Protein 1TS9 (pdb70)

InterPro domains:
  IPR002730 Ribonuclease P protein subunit Rpp29/RNP1 [PF01868] (9-89)
  IPR002730 Ribonuclease P protein subunit Rpp29/RNP1 [SM00538] (4-94)
  IPR016848 Ribonuclease P/MRP subunit Rpp29 [PTHR13348] (9-89)
  IPR023534 Rof/RNase P-like [SSF101744] (9-94)
  IPR023538 Ribonuclease P protein subunit RNP1 [MF_00754] (12-88)
  IPR036980 Ribonuclease P/MRP subunit Rpp29 superfamily [G3DSA:2.30.30.210] (1-102)

Foldseek 3Di:
DVVLVPLQDDQAQWWAWCWDPPVVRHGADAGFHDDDLFWTWGHPVDIDIGGQAGIWIWIDDDNDIIHRSVSRSHDNVVSVVSSPPCVVVVHPD

Sequence (93 aa):
LQGVELIARDWIGLVEVVESPNHSEVGIKGEVVDETQNTLKITEKGLKVVAKRGRTFRVWYKGKIRIKGDLINFRPEDRIKRGLLKRAKGVWI

Organism: Archaeoglobus fulgidus (strain ATCC 49558 / DSM 4304 / JCM 9628 / NBRC 100126 / VC-16) (NCBI:txid224325)

Structure (mmCIF, N/CA/C/O backbone):
data_1TS9
#
_entry.id   1TS9
#
_cell.length_a   35.905
_cell.length_b   71.769
_cell.length_c   32.392
_cell.angle_alpha   90.00
_cell.angle_beta   90.00
_cell.angle_gamma   90.00
#
_symmetry.space_group_name_H-M   'P 21 21 2'
#
loop_
_entity.id
_entity.type
_entity.pdbx_description
1 polymer 'Ribonuclease P protein component 1'
2 water water
#
loop_
_atom_site.group_PDB
_atom_site.id
_atom_site.type_symbol
_atom_site.label_atom_id
_atom_site.label_alt_id
_atom_site.label_comp_id
_atom_site.label_asym_id
_atom_site.label_entity_id
_atom_site.label_seq_id
_atom_site.pdbx_PDB_ins_code
_atom_site.Cartn_x
_atom_site.Cartn_y
_atom_site.Cartn_z
_atom_site.occupancy
_atom_site.B_iso_or_equiv
_atom_site.auth_seq_id
_atom_site.auth_comp_id
_atom_site.auth_asym_id
_atom_site.auth_atom_id
_atom_site.pdbx_PDB_model_num
ATOM 1 N N . LEU A 1 5 ? 13.082 -2.396 -1.384 1.00 43.53 5 LEU A N 1
ATOM 2 C CA . LEU A 1 5 ? 11.930 -3.336 -1.283 1.00 43.19 5 LEU A CA 1
ATOM 3 C C . LEU A 1 5 ? 10.916 -2.880 -0.237 1.00 42.16 5 LEU A C 1
ATOM 4 O O . LEU A 1 5 ? 9.809 -2.461 -0.576 1.00 42.37 5 LEU A O 1
ATOM 9 N N . GLN A 1 6 ? 11.298 -2.959 1.034 1.00 41.28 6 GLN A N 1
ATOM 10 C CA . GLN A 1 6 ? 10.416 -2.550 2.123 1.00 39.92 6 GLN A CA 1
ATOM 11 C C . GLN A 1 6 ? 10.245 -1.036 2.149 1.00 38.13 6 GLN A C 1
ATOM 12 O O . GLN A 1 6 ? 9.186 -0.528 2.518 1.00 37.55 6 GLN A O 1
ATOM 18 N N . GLY A 1 7 ? 11.293 -0.319 1.759 1.00 35.78 7 GLY A N 1
ATOM 19 C CA . GLY A 1 7 ? 11.216 1.129 1.736 1.00 32.58 7 GLY A CA 1
ATOM 20 C C . GLY A 1 7 ? 10.090 1.564 0.820 1.00 29.73 7 GLY A C 1
ATOM 21 O O . GLY A 1 7 ? 9.370 2.518 1.111 1.00 29.73 7 GLY A O 1
ATOM 22 N N . VAL A 1 8 ? 9.929 0.852 -0.290 1.00 26.99 8 VAL A N 1
ATOM 23 C CA . VAL A 1 8 ? 8.881 1.168 -1.251 1.00 24.90 8 VAL A CA 1
ATOM 24 C C . VAL A 1 8 ? 7.500 0.924 -0.651 1.00 22.15 8 VAL A C 1
ATOM 25 O O . VAL A 1 8 ? 6.567 1.683 -0.901 1.00 20.73 8 VAL A O 1
ATOM 29 N N . GLU A 1 9 ? 7.372 -0.137 0.139 1.00 20.49 9 GLU A N 1
ATOM 30 C CA . GLU A 1 9 ? 6.097 -0.461 0.766 1.00 18.08 9 GLU A CA 1
ATOM 31 C C . GLU A 1 9 ? 5.599 0.714 1.601 1.00 16.71 9 GLU A C 1
ATOM 32 O O . GLU A 1 9 ? 4.395 0.950 1.704 1.00 15.08 9 GLU A O 1
ATOM 34 N N . LEU A 1 10 ? 6.530 1.450 2.201 1.00 15.92 10 LEU A N 1
ATOM 35 C CA . LEU A 1 10 ? 6.173 2.597 3.032 1.00 14.96 10 LEU A CA 1
ATOM 36 C C . LEU A 1 10 ? 5.551 3.732 2.235 1.00 17.44 10 LEU A C 1
ATOM 37 O O . LEU A 1 10 ? 4.863 4.585 2.792 1.00 18.78 10 LEU A O 1
ATOM 42 N N . ILE A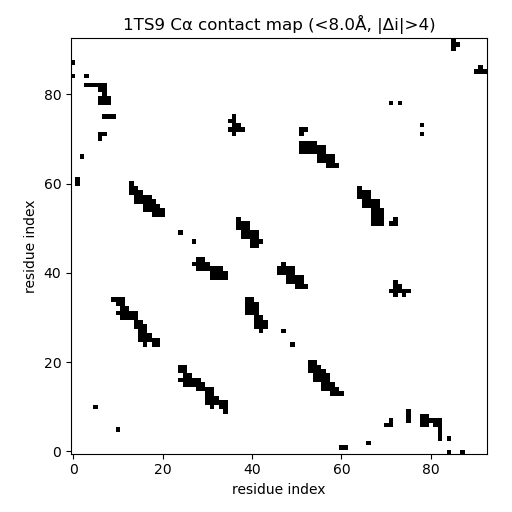 1 11 ? 5.798 3.753 0.931 1.00 15.48 11 ILE A N 1
ATOM 43 C CA . ILE A 1 11 ? 5.241 4.802 0.091 1.00 17.01 11 ILE A CA 1
ATOM 44 C C . ILE A 1 11 ? 3.725 4.645 -0.015 1.00 18.25 11 ILE A C 1
ATOM 45 O O . ILE A 1 11 ? 2.994 5.630 -0.096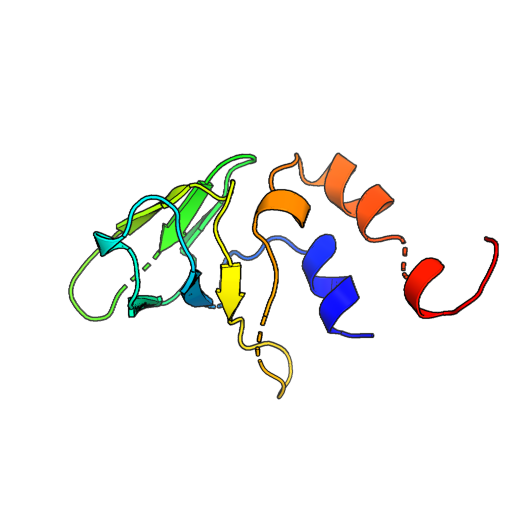 1.00 19.31 11 ILE A O 1
ATOM 50 N N . ALA A 1 12 ? 3.262 3.399 0.007 1.00 18.13 12 ALA A N 1
ATOM 51 C CA . ALA A 1 12 ? 1.837 3.106 -0.115 1.00 20.18 12 ALA A CA 1
ATOM 52 C C . ALA A 1 12 ? 1.094 2.957 1.211 1.00 20.87 12 ALA A C 1
ATOM 53 O O . ALA A 1 12 ? -0.094 3.264 1.298 1.00 25.34 12 ALA A O 1
ATOM 55 N N . ARG A 1 13 ? 1.794 2.482 2.236 1.00 19.66 13 ARG A N 1
ATOM 56 C CA . ARG A 1 13 ? 1.206 2.256 3.562 1.00 17.41 13 ARG A CA 1
ATOM 57 C C . ARG A 1 13 ? 1.043 3.538 4.367 1.00 17.10 13 ARG A C 1
ATOM 58 O O . ARG A 1 13 ? 1.915 4.402 4.337 1.00 14.67 13 ARG A O 1
ATOM 66 N N . ASP A 1 14 ? -0.070 3.671 5.084 1.00 15.28 14 ASP A N 1
ATOM 67 C CA . ASP A 1 14 ? -0.236 4.851 5.919 1.00 14.86 14 ASP A CA 1
ATOM 68 C C . ASP A 1 14 ? 0.813 4.647 7.002 1.00 13.43 14 ASP A C 1
ATOM 69 O O . ASP A 1 14 ? 1.205 3.515 7.282 1.00 11.91 14 ASP A O 1
ATOM 74 N N . TRP A 1 15 ? 1.276 5.729 7.608 1.00 11.36 15 TRP A N 1
ATOM 75 C CA . TRP A 1 15 ? 2.306 5.618 8.627 1.00 12.17 15 TRP A CA 1
ATOM 76 C C . TRP A 1 15 ? 1.783 5.584 10.050 1.00 12.09 15 TRP A C 1
ATOM 77 O O . TRP A 1 15 ? 2.561 5.581 10.997 1.00 11.28 15 TRP A O 1
ATOM 88 N N . ILE A 1 16 ? 0.465 5.541 10.204 1.00 12.24 16 ILE A N 1
ATOM 89 C CA . ILE A 1 16 ? -0.116 5.507 11.537 1.00 12.94 16 ILE A CA 1
ATOM 90 C C . ILE A 1 16 ? 0.321 4.235 12.249 1.00 12.38 16 ILE A C 1
ATOM 91 O O . ILE A 1 16 ? 0.204 3.136 11.709 1.00 13.34 16 ILE A O 1
ATOM 96 N N . GLY A 1 17 ? 0.851 4.399 13.458 1.00 13.15 17 GLY A N 1
ATOM 97 C CA . GLY A 1 17 ? 1.317 3.257 14.223 1.00 12.88 17 GLY A CA 1
ATOM 98 C C . GLY A 1 17 ? 2.815 3.026 14.115 1.00 14.11 17 GLY A C 1
ATOM 99 O O . GLY A 1 17 ? 3.368 2.195 14.833 1.00 14.54 17 GLY A O 1
ATOM 100 N N . LEU A 1 18 ? 3.481 3.761 13.228 1.00 13.59 18 LEU A N 1
ATOM 101 C CA . LEU A 1 18 ? 4.926 3.604 13.055 1.00 12.65 18 LEU A CA 1
ATOM 102 C C . LEU A 1 18 ? 5.751 4.618 13.842 1.00 13.15 18 LEU A C 1
ATOM 103 O O . LEU A 1 18 ? 5.284 5.712 14.150 1.00 12.85 18 LEU A O 1
ATOM 116 N N . VAL A 1 20 ? 8.706 7.218 13.986 1.00 11.56 20 VAL A N 1
ATOM 117 C CA . VAL A 1 20 ? 9.401 8.072 13.028 1.00 10.82 20 VAL A CA 1
ATOM 118 C C . VAL A 1 20 ? 10.220 9.143 13.728 1.00 11.88 20 VAL A C 1
ATOM 119 O O . VAL A 1 20 ? 9.988 9.456 14.899 1.00 12.72 20 VAL A O 1
ATOM 123 N N . GLU A 1 21 ? 11.181 9.699 12.999 1.00 11.17 21 GLU A N 1
ATOM 124 C CA . GLU A 1 21 ? 12.037 10.755 13.534 1.00 12.27 21 GLU A CA 1
ATOM 125 C C . GLU A 1 21 ? 12.319 11.778 12.440 1.00 12.56 21 GLU A C 1
ATOM 126 O O . GLU A 1 21 ? 12.715 11.415 11.333 1.00 13.42 21 GLU A O 1
ATOM 132 N N . VAL A 1 22 ? 12.112 13.056 12.745 1.00 13.26 22 VAL A N 1
ATOM 133 C CA . VAL A 1 22 ? 12.366 14.105 11.766 1.00 11.67 22 VAL A CA 1
ATOM 134 C C . VAL A 1 22 ? 13.863 14.377 11.731 1.00 13.40 22 VAL A C 1
ATOM 135 O O . VAL A 1 22 ? 14.447 14.774 12.741 1.00 12.70 22 VAL A O 1
ATOM 139 N N . VAL A 1 23 ? 14.485 14.155 10.575 1.00 12.61 23 VAL A N 1
ATOM 140 C CA . VAL A 1 23 ? 15.923 14.381 10.445 1.00 13.02 23 VAL A CA 1
ATOM 141 C C . VAL A 1 23 ? 16.262 15.593 9.577 1.00 13.42 23 VAL A C 1
ATOM 142 O O . VAL A 1 23 ? 17.360 16.146 9.671 1.00 16.72 23 VAL A O 1
ATOM 146 N N . GLU A 1 24 ? 15.316 16.010 8.741 1.00 13.19 24 GLU A N 1
ATOM 147 C CA . GLU A 1 24 ? 15.498 17.180 7.881 1.00 14.09 24 GLU A CA 1
ATOM 148 C C . GLU A 1 24 ? 14.177 17.925 7.806 1.00 12.79 24 GLU A C 1
ATOM 149 O O . GLU A 1 24 ? 13.116 17.307 7.745 1.00 13.50 24 GLU A O 1
ATOM 155 N N . SER A 1 25 ? 14.243 19.251 7.814 1.00 12.65 25 SER A N 1
ATOM 156 C CA . SER A 1 25 ? 13.035 20.067 7.749 1.00 13.63 25 SER A CA 1
ATOM 157 C C . SER A 1 25 ? 13.330 21.547 7.544 1.00 14.33 25 SER A C 1
ATOM 158 O O . SER A 1 25 ? 14.313 22.072 8.071 1.00 14.69 25 SER A O 1
ATOM 161 N N . PRO A 1 26 ? 12.481 22.238 6.766 1.00 13.63 26 PRO A N 1
ATOM 162 C CA . PRO A 1 26 ? 12.661 23.671 6.512 1.00 13.73 26 PRO A CA 1
ATOM 163 C C . PRO A 1 26 ? 12.349 24.441 7.795 1.00 13.60 26 PRO A C 1
ATOM 164 O O . PRO A 1 26 ? 12.767 25.587 7.966 1.00 15.14 26 PRO A O 1
ATOM 168 N N . ASN A 1 27 ? 11.580 23.802 8.676 1.00 13.88 27 ASN A N 1
ATOM 169 C CA . ASN A 1 27 ? 11.231 24.370 9.975 1.00 14.67 27 ASN A CA 1
ATOM 170 C C . ASN A 1 27 ? 12.263 23.729 10.885 1.00 13.59 27 ASN A C 1
ATOM 171 O O . ASN A 1 27 ? 12.022 22.684 11.493 1.00 13.23 27 ASN A O 1
ATOM 176 N N . HIS A 1 28 ? 13.425 24.367 10.955 1.00 13.07 28 HIS A N 1
ATOM 177 C CA . HIS A 1 28 ? 14.562 23.874 11.720 1.00 13.40 28 HIS A CA 1
ATOM 178 C C . HIS A 1 28 ? 14.322 23.286 13.108 1.00 13.53 28 HIS A C 1
ATOM 179 O O . HIS A 1 28 ? 14.952 22.29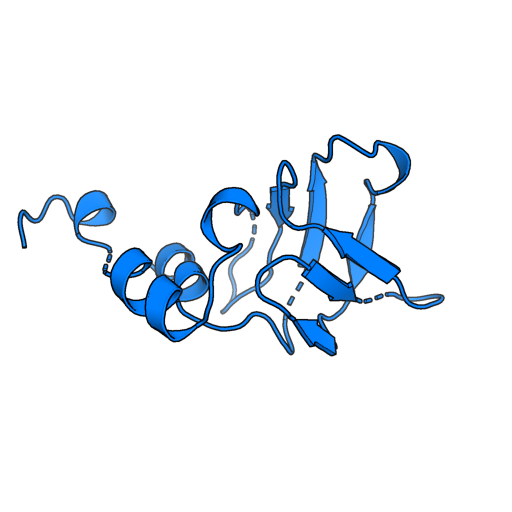7 13.467 1.00 13.57 28 HIS A O 1
ATOM 186 N N . SER A 1 29 ? 13.425 23.881 13.887 1.00 12.45 29 SER A N 1
ATOM 187 C CA . SER A 1 29 ? 13.158 23.395 15.242 1.00 14.29 29 SER A CA 1
ATOM 188 C C . SER A 1 29 ? 12.530 22.004 15.284 1.00 14.64 29 SER A C 1
ATOM 189 O O . SER A 1 29 ? 12.415 21.402 16.353 1.00 15.24 29 SER A O 1
ATOM 192 N N . GLU A 1 30 ? 12.120 21.497 14.125 1.00 14.06 30 GLU A N 1
ATOM 193 C CA . GLU A 1 30 ? 11.495 20.180 14.063 1.00 13.43 30 GLU A CA 1
ATOM 194 C C . GLU A 1 30 ? 12.488 19.027 14.116 1.00 13.28 30 GLU A C 1
ATOM 195 O O . GLU A 1 30 ? 12.100 17.878 14.329 1.00 11.28 30 GLU A O 1
ATOM 201 N N . VAL A 1 31 ? 13.769 19.318 13.916 1.00 12.05 31 VAL A N 1
ATOM 202 C CA . VAL A 1 31 ? 14.764 18.258 13.962 1.00 12.67 31 VAL A CA 1
ATOM 203 C C . VAL A 1 31 ? 14.702 17.628 15.345 1.00 14.66 31 VAL A C 1
ATOM 204 O O . VAL A 1 31 ? 14.569 18.329 16.346 1.00 14.66 31 VAL A O 1
ATOM 208 N N . GLY A 1 32 ? 14.756 16.303 15.400 1.00 14.15 32 GLY A N 1
ATOM 209 C CA . G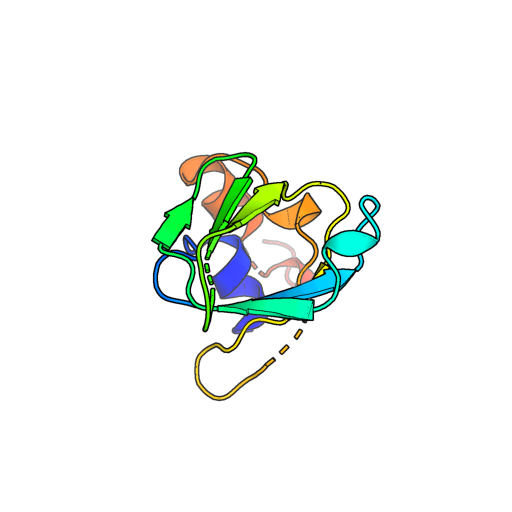LY A 1 32 ? 14.713 15.636 16.686 1.00 16.14 32 GLY A CA 1
ATOM 210 C C . GLY A 1 32 ? 13.349 15.130 17.113 1.00 16.66 32 GLY A C 1
ATOM 211 O O . GLY A 1 32 ? 13.263 14.268 17.991 1.00 16.04 32 GLY A O 1
ATOM 212 N N . ILE A 1 33 ? 12.283 15.668 16.524 1.00 13.91 33 ILE A N 1
ATOM 213 C CA . ILE A 1 33 ? 10.948 15.205 16.875 1.00 13.52 33 ILE A CA 1
ATOM 214 C C . ILE A 1 33 ? 10.899 13.728 16.520 1.00 12.84 33 ILE A C 1
ATOM 215 O O . ILE A 1 33 ? 11.097 13.341 15.368 1.00 12.94 33 ILE A O 1
ATOM 220 N N . LYS A 1 34 ? 10.647 12.901 17.526 1.00 13.23 34 LYS A N 1
ATOM 221 C CA . LYS A 1 34 ? 10.613 11.464 17.339 1.00 13.70 34 LYS A CA 1
ATOM 222 C C . LYS A 1 34 ? 9.482 10.875 18.164 1.00 12.46 34 LYS A C 1
ATOM 223 O O . LYS A 1 34 ? 9.235 11.303 19.295 1.00 12.27 34 LYS A O 1
ATOM 229 N N . GLY A 1 35 ? 8.784 9.907 17.586 1.00 11.96 35 GLY A N 1
ATOM 230 C CA . GLY A 1 35 ? 7.688 9.284 18.298 1.00 11.85 35 GLY A CA 1
ATOM 231 C C . GLY A 1 35 ? 6.818 8.440 17.396 1.00 11.84 35 GLY A C 1
ATOM 232 O O . GLY A 1 35 ? 7.182 8.138 16.256 1.00 11.44 35 GLY A O 1
ATOM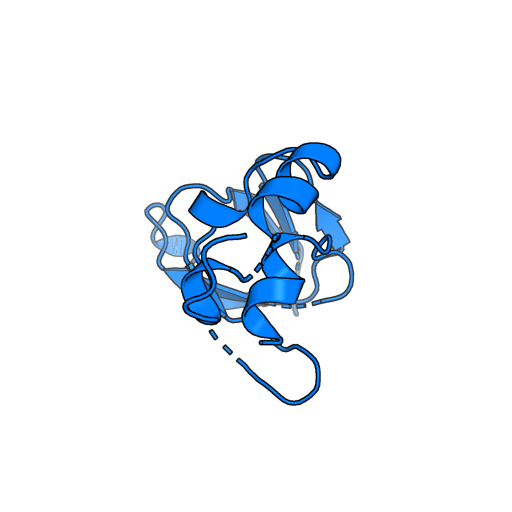 233 N N . GLU A 1 36 ? 5.651 8.068 17.903 1.00 10.13 36 GLU A N 1
ATOM 234 C CA . GLU A 1 36 ? 4.736 7.237 17.139 1.00 9.26 36 GLU A CA 1
ATOM 235 C C . GLU A 1 36 ? 3.688 8.061 16.409 1.00 8.83 36 GLU A C 1
ATOM 236 O O . GLU A 1 36 ? 3.067 8.954 16.981 1.00 10.65 36 GLU A O 1
ATOM 242 N N . VAL A 1 37 ? 3.503 7.761 15.131 1.00 9.59 37 VAL A N 1
ATOM 243 C CA . VAL A 1 37 ? 2.507 8.457 14.336 1.00 10.12 37 VAL A CA 1
ATOM 244 C C . VAL A 1 37 ? 1.130 8.050 14.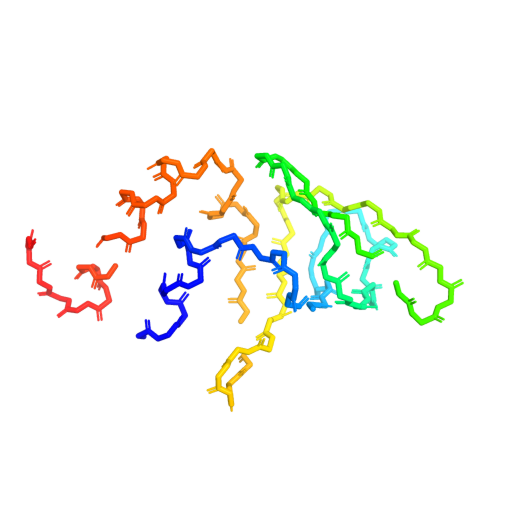855 1.00 10.84 37 VAL A C 1
ATOM 245 O O . VAL A 1 37 ? 0.792 6.870 14.860 1.00 12.64 37 VAL A O 1
ATOM 249 N N . VAL A 1 38 ? 0.337 9.024 15.297 1.00 12.51 38 VAL A N 1
ATOM 250 C CA . VAL A 1 38 ? -0.997 8.724 15.817 1.00 11.91 38 VAL A CA 1
ATOM 251 C C . VAL A 1 38 ? -2.111 9.128 14.855 1.00 14.62 38 VAL A C 1
ATOM 252 O O . VAL A 1 38 ? -3.279 8.798 15.061 1.00 16.90 38 VAL A O 1
ATOM 256 N N . ASP A 1 39 ? -1.749 9.857 13.808 1.00 14.25 39 ASP A N 1
ATOM 257 C CA . ASP A 1 39 ? -2.711 10.244 12.788 1.00 14.73 39 ASP A CA 1
ATOM 258 C C . ASP A 1 39 ? -1.949 10.772 11.597 1.00 16.08 39 ASP A C 1
ATOM 259 O O . ASP A 1 39 ? -0.792 11.195 11.715 1.00 13.68 39 ASP A O 1
ATOM 264 N N . GLU A 1 40 ? -2.598 10.736 10.444 1.00 13.98 40 GLU A N 1
ATOM 265 C CA . GLU A 1 40 ? -1.965 11.186 9.223 1.00 15.34 40 GLU A CA 1
ATOM 266 C C . GLU A 1 40 ? -2.997 11.728 8.264 1.00 15.25 40 GLU A C 1
ATOM 267 O O . GLU A 1 40 ? -4.110 11.210 8.172 1.00 17.22 40 GLU A O 1
ATOM 273 N N . THR A 1 41 ? -2.612 12.780 7.557 1.00 16.87 41 THR A N 1
ATOM 274 C CA . THR A 1 41 ? -3.465 13.393 6.561 1.00 17.11 41 THR A CA 1
ATOM 275 C C . THR A 1 41 ? -2.608 13.461 5.311 1.00 17.34 41 THR A C 1
ATOM 276 O O . THR A 1 41 ? -1.440 13.064 5.328 1.00 13.99 41 THR A O 1
ATOM 280 N N . GLN A 1 42 ? -3.181 13.954 4.223 1.00 17.97 42 GLN A N 1
ATOM 281 C CA . GLN A 1 42 ? -2.428 14.059 2.988 1.00 17.77 42 GLN A CA 1
ATOM 282 C C . GLN A 1 42 ? -1.193 14.929 3.187 1.00 17.19 42 GLN A C 1
ATOM 283 O O . GLN A 1 42 ? -0.137 14.660 2.623 1.00 16.26 42 GLN A O 1
ATOM 289 N N . ASN A 1 43 ? -1.320 15.961 4.013 1.00 15.34 43 ASN A N 1
ATOM 290 C CA . ASN A 1 43 ? -0.215 16.886 4.212 1.00 15.13 43 ASN A CA 1
ATOM 291 C C . ASN A 1 43 ? 0.507 16.875 5.545 1.00 14.39 43 ASN A C 1
ATOM 292 O O . ASN A 1 43 ? 1.518 17.555 5.689 1.00 13.80 43 ASN A O 1
ATOM 297 N N . THR A 1 44 ? 0.018 16.123 6.522 1.00 13.60 44 THR A N 1
ATOM 298 C CA . THR A 1 44 ? 0.682 16.147 7.817 1.00 15.28 44 THR A CA 1
ATOM 299 C C . THR A 1 44 ? 0.740 14.830 8.566 1.00 14.19 44 THR A C 1
ATOM 300 O O . THR A 1 44 ? 0.013 13.883 8.266 1.00 14.73 44 THR A O 1
ATOM 304 N N . LEU A 1 45 ? 1.625 14.797 9.555 1.00 12.96 45 LEU A N 1
ATOM 305 C CA . LEU A 1 45 ? 1.798 13.648 10.422 1.00 10.63 45 LEU A CA 1
ATOM 306 C C . LEU A 1 45 ? 1.643 14.132 11.857 1.00 11.32 45 LEU A C 1
ATOM 307 O O . LEU A 1 45 ? 2.249 15.128 12.250 1.00 11.34 45 LEU A O 1
ATOM 312 N N . LYS A 1 46 ? 0.817 13.444 12.636 1.00 10.57 46 LYS A N 1
ATOM 313 C CA . LYS A 1 46 ? 0.636 13.805 14.036 1.00 12.26 46 LYS A CA 1
ATOM 314 C C . LYS A 1 46 ? 1.439 12.770 14.797 1.00 10.96 46 LYS A C 1
ATOM 315 O O . LYS A 1 46 ? 1.238 11.567 14.625 1.00 10.93 46 LYS A O 1
ATOM 321 N N . ILE A 1 47 ? 2.356 13.248 15.631 1.00 11.55 47 ILE A N 1
ATOM 322 C CA . ILE A 1 47 ? 3.257 12.377 16.370 1.00 10.11 47 ILE A CA 1
ATOM 323 C C . ILE A 1 47 ? 3.170 12.478 17.891 1.00 12.65 47 ILE A C 1
ATOM 324 O O . ILE A 1 47 ? 3.087 13.571 18.453 1.00 13.39 47 ILE A O 1
ATOM 337 N N . THR A 1 49 ? 5.178 12.133 21.010 1.00 11.05 49 THR A N 1
ATOM 338 C CA . THR A 1 49 ? 6.572 12.107 21.446 1.00 11.65 49 THR A CA 1
ATOM 339 C C . THR A 1 49 ? 6.683 11.650 22.901 1.00 11.57 49 THR A C 1
ATOM 340 O O . THR A 1 49 ? 5.672 11.445 23.572 1.00 12.65 49 THR A O 1
ATOM 344 N N . GLU A 1 50 ? 7.913 11.493 23.381 1.00 12.24 50 GLU A N 1
ATOM 345 C CA . GLU A 1 50 ? 8.146 11.070 24.760 1.00 14.19 50 GLU A CA 1
ATOM 346 C C . GLU A 1 50 ? 7.524 12.022 25.767 1.00 14.42 50 GLU A C 1
ATOM 347 O O . GLU A 1 50 ? 7.037 11.596 26.814 1.00 12.42 50 GLU A O 1
ATOM 353 N N . LYS A 1 51 ? 7.541 13.317 25.457 1.00 14.61 51 LYS A N 1
ATOM 354 C CA . LYS A 1 51 ? 7.013 14.304 26.386 1.00 15.16 51 LYS A CA 1
ATOM 355 C C . LYS A 1 51 ? 5.787 15.091 25.936 1.00 15.30 51 LYS A C 1
ATOM 356 O O . LYS A 1 51 ? 5.300 15.953 26.670 1.00 15.21 51 LYS A O 1
ATOM 362 N N . GLY A 1 52 ? 5.263 14.789 24.750 1.00 14.92 52 GLY A N 1
ATOM 363 C CA . GLY A 1 52 ? 4.096 15.523 24.293 1.00 13.74 52 GLY A CA 1
ATOM 364 C C . GLY A 1 52 ? 3.486 15.051 22.988 1.00 13.64 52 GLY A C 1
ATOM 365 O O . GLY A 1 52 ? 3.439 13.853 22.707 1.00 13.69 52 GLY A O 1
ATOM 366 N N . LEU A 1 53 ? 2.997 16.010 22.207 1.00 11.97 53 LEU A N 1
ATOM 367 C CA . LEU A 1 53 ? 2.370 15.746 20.913 1.00 12.39 53 LEU A CA 1
ATOM 368 C C . LEU A 1 53 ? 2.849 16.789 19.918 1.00 11.98 53 LEU A C 1
ATOM 369 O O . LEU A 1 53 ? 2.954 17.966 20.250 1.00 12.67 53 LEU A O 1
ATOM 374 N N . LYS A 1 54 ? 3.119 16.364 18.693 1.00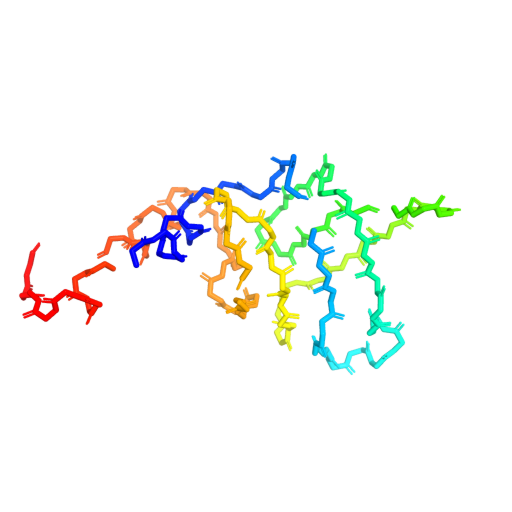 12.87 54 LYS A N 1
ATOM 375 C CA . LYS A 1 54 ? 3.581 17.290 17.670 1.00 13.42 54 LYS A CA 1
ATOM 376 C C . LYS A 1 54 ? 2.891 17.043 16.341 1.00 13.29 54 LYS A C 1
ATOM 377 O O . LYS A 1 54 ? 2.539 15.910 16.016 1.00 13.97 54 LYS A O 1
ATOM 383 N N . VAL A 1 55 ? 2.673 18.119 15.593 1.00 14.75 55 VAL A N 1
ATOM 384 C CA . VAL A 1 55 ? 2.093 18.018 14.264 1.00 15.40 55 VAL A CA 1
ATOM 385 C C . VAL A 1 55 ? 3.214 18.473 13.339 1.00 14.23 55 VAL A C 1
ATOM 386 O O . VAL A 1 55 ? 3.794 19.550 13.522 1.00 13.32 55 VAL A O 1
ATOM 390 N N . VAL A 1 56 ? 3.525 17.645 12.349 1.00 12.16 56 VAL A N 1
ATOM 391 C CA . VAL A 1 56 ? 4.600 17.955 11.426 1.00 13.15 56 VAL A CA 1
ATOM 392 C C . VAL A 1 56 ? 4.143 17.838 9.980 1.00 13.38 56 VAL A C 1
ATOM 393 O O . VAL A 1 56 ? 3.598 16.811 9.579 1.00 13.28 56 VAL A O 1
ATOM 397 N N . ALA A 1 57 ? 4.357 18.898 9.205 1.00 12.73 57 ALA A N 1
ATOM 398 C CA . ALA A 1 57 ? 3.999 18.890 7.794 1.00 12.37 57 ALA A CA 1
ATOM 399 C C . ALA A 1 57 ? 4.933 17.908 7.092 1.00 13.25 57 ALA A C 1
ATOM 400 O O . ALA A 1 57 ? 6.031 17.631 7.576 1.00 12.87 57 ALA A O 1
ATOM 402 N N . LYS A 1 58 ? 4.499 17.384 5.951 1.00 12.03 58 LYS A N 1
ATOM 403 C CA . LYS A 1 58 ? 5.306 16.423 5.203 1.00 11.88 58 LYS A CA 1
ATOM 404 C C . LYS A 1 58 ? 6.249 17.062 4.201 1.00 12.62 58 LYS A C 1
ATOM 405 O O . LYS A 1 58 ? 7.377 16.606 4.029 1.00 11.67 58 LYS A O 1
ATOM 411 N N . ARG A 1 59 ? 5.780 18.112 3.534 1.00 14.99 59 ARG A N 1
ATOM 412 C CA . ARG A 1 59 ? 6.572 18.783 2.510 1.00 17.73 59 ARG A CA 1
ATOM 413 C C . ARG A 1 59 ? 7.923 19.321 2.966 1.00 17.45 59 ARG A C 1
ATOM 414 O O . ARG A 1 59 ? 8.018 20.073 3.938 1.00 17.80 59 ARG A O 1
ATOM 422 N N . GLY A 1 60 ? 8.971 18.915 2.254 1.00 16.74 60 GLY A N 1
ATOM 423 C CA . GLY A 1 60 ? 10.311 19.371 2.578 1.00 15.66 60 GLY A CA 1
ATOM 424 C C . GLY A 1 60 ? 10.970 18.634 3.730 1.00 15.82 60 GLY A C 1
ATOM 425 O O . GLY A 1 60 ? 12.159 18.828 4.001 1.00 17.24 60 GLY A O 1
ATOM 426 N N . ARG A 1 61 ? 10.211 17.789 4.417 1.00 14.16 61 ARG A N 1
ATOM 427 C CA . ARG A 1 61 ? 10.759 17.035 5.539 1.00 13.35 61 ARG A CA 1
ATOM 428 C C . ARG A 1 61 ? 11.326 15.685 5.121 1.00 13.46 61 ARG A C 1
ATOM 429 O O . ARG A 1 61 ? 10.925 15.116 4.111 1.00 15.50 61 ARG A O 1
ATOM 437 N N . THR A 1 62 ? 12.283 15.191 5.900 1.00 12.80 62 THR A N 1
ATOM 438 C CA . THR A 1 62 ? 12.865 13.878 5.663 1.00 12.88 62 THR A CA 1
ATOM 439 C C . THR A 1 62 ? 12.665 13.146 6.980 1.00 12.61 62 THR A C 1
ATOM 440 O O . THR A 1 62 ? 12.972 13.681 8.045 1.00 11.75 62 THR A O 1
ATOM 444 N N . PHE A 1 63 ? 12.134 11.931 6.905 1.00 12.84 63 PHE A N 1
ATOM 445 C CA . PHE A 1 63 ? 11.859 11.144 8.099 1.00 12.71 63 PHE A CA 1
ATOM 446 C C . PHE A 1 63 ? 12.619 9.828 8.117 1.00 12.48 63 PHE A C 1
ATOM 447 O O . PHE A 1 63 ? 12.788 9.190 7.080 1.00 14.22 63 PHE A O 1
ATOM 455 N N . ARG A 1 64 ? 13.086 9.433 9.296 1.00 12.34 64 ARG A N 1
ATOM 456 C CA . ARG A 1 64 ? 13.722 8.137 9.445 1.00 12.56 64 ARG A CA 1
ATOM 457 C C . ARG A 1 64 ? 12.551 7.335 9.977 1.00 13.15 64 ARG A C 1
ATOM 458 O O . ARG A 1 64 ? 11.824 7.798 10.856 1.00 12.63 64 ARG A O 1
ATOM 466 N N . VAL A 1 65 ? 12.347 6.152 9.422 1.00 12.18 65 VAL A N 1
ATOM 467 C CA . VAL A 1 65 ? 11.227 5.326 9.834 1.00 12.50 65 VAL A CA 1
ATOM 468 C C . VAL A 1 65 ? 11.662 3.913 10.181 1.00 13.84 65 VAL A C 1
ATOM 469 O O . VAL A 1 65 ? 12.416 3.291 9.440 1.00 13.79 65 VAL A O 1
ATOM 473 N N . TRP A 1 66 ? 11.182 3.414 11.316 1.00 13.41 66 TRP A N 1
ATOM 474 C CA . TRP A 1 66 ? 11.494 2.059 11.742 1.00 14.72 66 TRP A CA 1
ATOM 475 C C . TRP A 1 66 ? 10.416 1.152 11.156 1.00 14.38 66 TRP A C 1
ATOM 476 O O . TRP A 1 66 ? 9.226 1.334 11.425 1.00 15.85 66 TRP A O 1
ATOM 487 N N . TYR A 1 67 ? 10.833 0.187 10.338 1.00 14.70 67 TYR A N 1
ATOM 488 C CA . TYR A 1 67 ? 9.885 -0.714 9.690 1.00 15.58 67 TYR A CA 1
ATOM 489 C C . TYR A 1 67 ? 10.485 -2.090 9.420 1.00 15.90 67 TYR A C 1
ATOM 490 O O . TYR A 1 67 ? 11.529 -2.208 8.785 1.00 16.37 67 TYR A O 1
ATOM 499 N N . LYS A 1 68 ? 9.805 -3.123 9.908 1.00 16.63 68 LYS A N 1
ATOM 500 C CA . LYS A 1 68 ? 10.226 -4.507 9.724 1.00 19.72 68 LYS A CA 1
ATOM 501 C C . LYS A 1 68 ? 11.723 -4.775 9.869 1.00 20.22 68 LYS A C 1
ATOM 502 O O . LYS A 1 68 ? 12.355 -5.314 8.960 1.00 20.61 68 LYS A O 1
ATOM 508 N N . GLY A 1 69 ? 12.282 -4.407 11.017 1.00 20.81 69 GLY A N 1
ATOM 509 C CA . GLY A 1 69 ? 13.693 -4.650 11.272 1.00 22.10 69 GLY A CA 1
ATOM 510 C C . GLY A 1 69 ? 14.677 -3.734 10.575 1.00 21.09 69 GLY A C 1
ATOM 511 O O . GLY A 1 69 ? 15.892 -3.886 10.733 1.00 21.65 69 GLY A O 1
ATOM 512 N N . LYS A 1 70 ? 14.167 -2.779 9.807 1.00 19.65 70 LYS A N 1
ATOM 513 C CA . LYS A 1 70 ? 15.027 -1.849 9.093 1.00 20.33 70 LYS A CA 1
ATOM 514 C C . LYS A 1 70 ? 14.734 -0.399 9.466 1.00 18.43 70 LYS A C 1
ATOM 515 O O . LYS A 1 70 ? 13.716 -0.100 10.084 1.00 17.50 70 LYS A O 1
ATOM 521 N N . ILE A 1 71 ? 15.646 0.493 9.099 1.00 17.74 71 ILE A N 1
ATOM 522 C CA . ILE A 1 71 ? 15.483 1.917 9.373 1.00 19.61 71 ILE A CA 1
ATOM 523 C C . ILE A 1 71 ? 15.692 2.658 8.061 1.00 20.87 71 ILE A C 1
ATOM 524 O O . ILE A 1 71 ? 16.792 2.659 7.509 1.00 22.40 71 ILE A O 1
ATOM 537 N N . ARG A 1 73 ? 15.101 6.223 5.443 1.00 18.73 73 ARG A N 1
ATOM 538 C CA . ARG A 1 73 ? 14.968 7.671 5.368 1.00 19.44 73 ARG A CA 1
ATOM 539 C C . ARG A 1 73 ? 14.056 7.927 4.177 1.00 17.72 73 ARG A C 1
ATOM 540 O O . ARG A 1 73 ? 14.370 7.543 3.051 1.00 20.28 73 ARG A O 1
ATOM 548 N N . ILE A 1 74 ? 12.920 8.568 4.425 1.00 16.63 74 ILE A N 1
ATOM 549 C CA . ILE A 1 74 ? 11.969 8.844 3.362 1.00 14.18 74 ILE A CA 1
ATOM 550 C C . ILE A 1 74 ? 11.552 10.307 3.370 1.00 14.78 74 ILE A C 1
ATOM 551 O O . ILE A 1 74 ? 11.244 10.866 4.419 1.00 14.75 74 ILE A O 1
ATOM 556 N N . LYS A 1 75 ? 11.560 10.924 2.194 1.00 13.86 75 LYS A N 1
ATOM 557 C CA . LYS A 1 75 ? 11.175 12.322 2.060 1.00 14.31 75 LYS A CA 1
ATOM 558 C C . LYS A 1 75 ? 9.659 12.466 2.097 1.00 12.69 75 LYS A C 1
ATOM 559 O O . LYS A 1 75 ? 8.942 11.713 1.438 1.00 13.19 75 LYS A O 1
ATOM 565 N N . GLY A 1 76 ? 9.177 13.431 2.878 1.00 12.87 76 GLY A N 1
ATOM 566 C CA . GLY A 1 76 ? 7.746 13.659 2.974 1.00 11.94 76 GLY A CA 1
ATOM 567 C C . GLY A 1 76 ? 7.140 14.008 1.627 1.00 12.65 76 GLY A C 1
ATOM 568 O O . GLY A 1 76 ? 5.952 13.773 1.387 1.00 12.31 76 GLY A O 1
ATOM 569 N N . ASP A 1 77 ? 7.958 14.584 0.749 1.00 13.94 77 ASP A N 1
ATOM 570 C CA . ASP A 1 77 ? 7.515 14.970 -0.590 1.00 13.71 77 ASP A CA 1
ATOM 571 C C . ASP A 1 77 ? 7.008 13.773 -1.384 1.00 15.44 77 ASP A C 1
ATOM 572 O O . ASP A 1 77 ? 6.293 13.939 -2.374 1.00 17.85 77 ASP A O 1
ATOM 577 N N . LEU A 1 78 ? 7.393 12.572 -0.963 1.00 13.75 78 LEU A N 1
ATOM 578 C CA . LEU A 1 78 ? 6.975 11.354 -1.650 1.00 14.46 78 LEU A CA 1
ATOM 579 C C . LEU A 1 78 ? 5.651 10.803 -1.137 1.00 13.59 78 LEU A C 1
ATOM 580 O O . LEU A 1 78 ? 4.984 10.033 -1.835 1.00 12.15 78 LEU A O 1
ATOM 585 N N . ILE A 1 79 ? 5.261 11.209 0.071 1.00 13.19 79 ILE A N 1
ATOM 586 C CA . ILE A 1 79 ? 4.027 10.705 0.668 1.00 11.29 79 ILE A CA 1
ATOM 587 C C . ILE A 1 79 ? 2.945 11.718 1.042 1.00 12.76 79 ILE A C 1
ATOM 588 O O . ILE A 1 79 ? 1.996 11.366 1.743 1.00 11.45 79 ILE A O 1
ATOM 593 N N . ASN A 1 80 ? 3.066 12.965 0.600 1.00 14.59 80 ASN A N 1
ATOM 594 C CA . ASN A 1 80 ? 2.027 13.929 0.932 1.00 16.16 80 ASN A CA 1
ATOM 595 C C . ASN A 1 80 ? 0.937 13.901 -0.135 1.00 16.10 80 ASN A C 1
ATOM 596 O O . ASN A 1 80 ? 0.719 14.861 -0.884 1.00 16.62 80 ASN A O 1
ATOM 601 N N . PHE A 1 81 ? 0.262 12.753 -0.186 1.00 15.14 81 PHE A N 1
ATOM 602 C CA . PHE A 1 81 ? -0.827 12.494 -1.121 1.00 15.87 81 PHE A CA 1
ATOM 603 C C . PHE A 1 81 ? -1.879 11.625 -0.442 1.00 16.79 81 PHE A C 1
ATOM 604 O O . PHE A 1 81 ? -1.612 11.008 0.586 1.00 16.66 81 PHE A O 1
ATOM 612 N N . ARG A 1 82 ? -3.073 11.575 -1.024 1.00 16.81 82 ARG A N 1
ATOM 613 C CA . ARG A 1 82 ? -4.143 10.753 -0.481 1.00 19.31 82 ARG A CA 1
ATOM 614 C C . ARG A 1 82 ? -3.733 9.287 -0.596 1.00 18.66 82 ARG A C 1
ATOM 615 O O . ARG A 1 82 ? -2.921 8.932 -1.446 1.00 16.62 82 ARG A O 1
ATOM 623 N N . PRO A 1 83 ? -4.290 8.415 0.262 1.00 18.94 83 PRO A N 1
ATOM 624 C CA . PRO A 1 83 ? -3.970 6.983 0.249 1.00 18.93 83 PRO A CA 1
ATOM 625 C C . PRO A 1 83 ? -4.117 6.278 -1.101 1.00 17.95 83 PRO A C 1
ATOM 626 O O . PRO A 1 83 ? -3.244 5.509 -1.496 1.00 19.51 83 PRO A O 1
ATOM 630 N N . GLU A 1 84 ? -5.223 6.529 -1.796 1.00 19.42 84 GLU A N 1
ATOM 631 C CA . GLU A 1 84 ? -5.476 5.916 -3.100 1.00 20.04 84 GLU A CA 1
ATOM 632 C C . GLU A 1 84 ? -4.336 6.274 -4.050 1.00 18.42 84 GLU A C 1
ATOM 633 O O . GLU A 1 84 ? -3.840 5.438 -4.810 1.00 17.09 84 GLU A O 1
ATOM 639 N N . ASP A 1 85 ? -3.939 7.538 -3.982 1.00 15.70 85 ASP A N 1
ATOM 640 C CA . ASP A 1 85 ? -2.875 8.105 -4.794 1.00 14.44 85 ASP A CA 1
ATOM 641 C C . ASP A 1 85 ? -1.532 7.437 -4.476 1.00 13.72 85 ASP A C 1
ATOM 642 O O . ASP A 1 85 ? -0.802 7.023 -5.379 1.00 16.16 85 ASP A O 1
ATOM 647 N N . ARG A 1 86 ? -1.221 7.317 -3.188 1.00 13.81 86 ARG A N 1
ATOM 648 C CA . ARG A 1 86 ? 0.035 6.714 -2.753 1.00 11.99 86 ARG A CA 1
ATOM 649 C C . ARG A 1 86 ? 0.184 5.264 -3.195 1.00 13.34 86 ARG A C 1
ATOM 650 O O . ARG A 1 86 ? 1.299 4.753 -3.301 1.00 12.74 86 ARG A O 1
ATOM 658 N N . ILE A 1 87 ? -0.935 4.596 -3.451 1.00 14.01 87 ILE A N 1
ATOM 659 C CA . ILE A 1 87 ? -0.868 3.211 -3.894 1.00 15.14 87 ILE A CA 1
ATOM 660 C C . ILE A 1 87 ? -0.264 3.152 -5.297 1.00 13.64 87 ILE A C 1
ATOM 661 O O . ILE A 1 87 ? 0.600 2.317 -5.570 1.00 12.47 87 ILE A O 1
ATOM 666 N N . LYS A 1 88 ? -0.694 4.049 -6.184 1.00 13.19 88 LYS A N 1
ATOM 667 C CA . LYS A 1 88 ? -0.150 4.050 -7.540 1.00 12.29 88 LYS A CA 1
ATOM 668 C C . LYS A 1 88 ? 1.311 4.504 -7.503 1.00 12.07 88 LYS A C 1
ATOM 669 O O . LYS A 1 88 ? 2.146 3.996 -8.253 1.00 12.10 88 LYS A O 1
ATOM 675 N N . ARG A 1 89 ? 1.614 5.452 -6.622 1.00 11.82 89 ARG A N 1
ATOM 676 C CA . ARG A 1 89 ? 2.979 5.954 -6.481 1.00 12.18 89 ARG A CA 1
ATOM 677 C C . ARG A 1 89 ? 3.893 4.873 -5.944 1.00 12.39 89 ARG A C 1
ATOM 678 O O . ARG A 1 89 ? 5.054 4.772 -6.349 1.00 12.54 89 ARG A O 1
ATOM 686 N N . GLY A 1 90 ? 3.360 4.076 -5.025 1.00 12.09 90 GLY A N 1
ATOM 687 C CA . GLY A 1 90 ? 4.129 2.989 -4.458 1.00 11.69 90 GLY A CA 1
ATOM 688 C C . GLY A 1 90 ? 4.541 2.033 -5.556 1.00 12.41 90 GLY A C 1
ATOM 689 O O . GLY A 1 90 ? 5.700 1.624 -5.620 1.00 13.31 90 GLY A O 1
ATOM 690 N N . LEU A 1 91 ? 3.599 1.684 -6.432 1.00 10.71 91 LEU A N 1
ATOM 691 C CA . LEU A 1 91 ? 3.894 0.766 -7.529 1.00 11.57 91 LEU A CA 1
ATOM 692 C C . LEU A 1 91 ? 4.934 1.349 -8.477 1.00 13.14 91 LEU A C 1
ATOM 693 O O . LEU A 1 91 ? 5.812 0.634 -8.959 1.00 12.23 91 LEU A O 1
ATOM 714 N N . LEU A 1 94 ? 8.265 0.990 -7.081 1.00 20.82 94 LEU A N 1
ATOM 715 C CA . LEU A 1 94 ? 8.645 -0.415 -7.091 1.00 21.79 94 LEU A CA 1
ATOM 716 C C . LEU A 1 94 ? 9.261 -0.764 -8.441 1.00 21.36 94 LEU A C 1
ATOM 717 O O . LEU A 1 94 ? 10.314 -1.389 -8.505 1.00 22.50 94 LEU A O 1
ATOM 722 N N . LYS A 1 95 ? 8.603 -0.357 -9.521 1.00 21.66 95 LYS A N 1
ATOM 723 C CA . LYS A 1 95 ? 9.107 -0.637 -10.860 1.00 24.81 95 LYS A CA 1
ATOM 724 C C . LYS A 1 95 ? 10.475 0.010 -11.028 1.00 25.40 95 LYS A C 1
ATOM 725 O O . LYS A 1 95 ? 11.401 -0.595 -11.571 1.00 26.40 95 LYS A O 1
ATOM 731 N N . ARG A 1 96 ? 10.591 1.246 -10.556 1.00 27.38 96 ARG A N 1
ATOM 732 C CA . ARG A 1 96 ? 11.843 1.982 -10.652 1.00 30.15 96 ARG A CA 1
ATOM 733 C C . ARG A 1 96 ? 12.949 1.311 -9.845 1.00 31.44 96 ARG A C 1
ATOM 734 O O . ARG A 1 96 ? 14.104 1.283 -10.265 1.00 31.82 96 ARG A O 1
ATOM 742 N N . ALA A 1 97 ? 12.588 0.765 -8.688 1.00 32.79 97 ALA A N 1
ATOM 743 C CA . ALA A 1 97 ? 13.551 0.097 -7.823 1.00 35.03 97 ALA A CA 1
ATOM 744 C C . ALA A 1 97 ? 13.773 -1.354 -8.242 1.00 36.67 97 ALA A C 1
ATOM 745 O O . ALA A 1 97 ? 14.549 -2.076 -7.618 1.00 38.01 97 ALA A O 1
ATOM 747 N N . LYS A 1 98 ? 13.089 -1.778 -9.299 1.00 37.38 98 L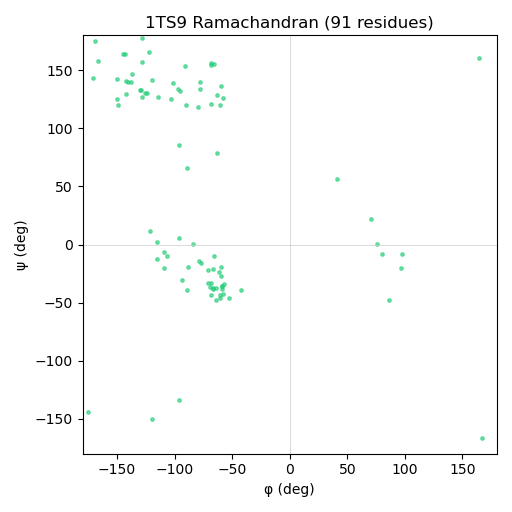YS A N 1
ATOM 748 C CA . LYS A 1 98 ? 13.218 -3.145 -9.793 1.00 38.18 98 LYS A CA 1
ATOM 749 C C . LYS A 1 98 ? 13.821 -3.173 -11.191 1.00 38.60 98 LYS A C 1
ATOM 750 O O . LYS A 1 98 ? 14.223 -4.229 -11.682 1.00 38.97 98 LYS A O 1
ATOM 756 N N . GLY A 1 99 ? 13.887 -2.008 -11.827 1.00 37.62 99 GLY A N 1
ATOM 757 C CA . GLY A 1 99 ? 14.429 -1.944 -13.170 1.00 36.44 99 GLY A CA 1
ATOM 758 C C . GLY A 1 99 ? 13.471 -2.602 -14.145 1.00 35.70 99 GLY A C 1
ATOM 759 O O . GLY A 1 99 ? 13.866 -3.036 -15.227 1.00 36.33 99 GLY A O 1
ATOM 760 N N . VAL A 1 100 ? 12.203 -2.679 -13.747 1.00 33.84 100 VAL A N 1
ATOM 761 C CA . VAL A 1 100 ? 11.157 -3.278 -14.569 1.00 31.66 100 VAL A CA 1
ATOM 762 C C . VAL A 1 100 ? 10.340 -2.168 -15.225 1.00 29.16 100 VAL A C 1
ATOM 763 O O . VAL A 1 100 ? 10.028 -1.162 -14.588 1.00 29.33 100 VAL A O 1
ATOM 767 N N . TRP A 1 101 ? 9.987 -2.352 -16.493 1.00 26.66 101 TRP A N 1
ATOM 768 C CA . TRP A 1 101 ? 9.228 -1.331 -17.207 1.00 23.96 101 TRP A CA 1
ATOM 769 C C . TRP A 1 101 ? 7.744 -1.282 -16.858 1.00 23.79 101 TRP A C 1
ATOM 770 O O . TRP A 1 101 ? 7.073 -0.295 -17.156 1.00 21.49 101 TRP A O 1
ATOM 781 N N . ILE A 1 102 ? 7.226 -2.328 -16.222 1.00 23.12 102 ILE A N 1
ATOM 782 C CA . ILE A 1 102 ? 5.807 -2.345 -15.878 1.00 23.90 102 ILE A CA 1
ATOM 783 C C . ILE A 1 102 ? 5.460 -3.346 -14.776 1.00 24.59 102 ILE A C 1
ATOM 784 O O . ILE A 1 102 ? 4.397 -3.173 -14.145 1.00 25.18 102 ILE A O 1
#

CATH classification: 2.30.30.210

Secondary structure (DSSP, 8-state):
-HHHHHHHS--TT--EEEE-SSGGGTT-B----EE-SSEEE---SS--EEE-TT-EEE--BTTB--EEGGGT-S-HHHHHHHH---TTTT---

Nearest PDB structures (foldseek):
  1ts9-assembly1_A  TM=1.006E+00  e=5.469E-16  Archaeoglobus fulgidus
  1tsf-assembly1_A  TM=9.724E-01  e=2.802E-11  Archaeoglobus fulgidus
  2zae-assembly2_C  TM=9.232E-01  e=4.917E-06  Pyrococcus horikoshii
  1v76-assembly2_B  TM=8.886E-01  e=5.128E-05  Pyrococcus horikoshii
  6ahu-assembly1_D  TM=8.799E-01  e=3.549E-04  Homo sapiens

B-factor: mean 21.83, std 13.42, range [8.45, 109.03]

Solvent-accessible surface area: 6284 Å² total

Radius of gyration: 13.26 Å; Cα contacts (8 Å, |Δi|>4): 176; chains: 1; bounding box: 21×29×44 Å